Protein AF-A0A7L9WLW1-F1 (afdb_monomer)

InterPro domains:
  IPR001387 Cro/C1-type, helix-turn-helix domain [PF01381] (30-84)
  IPR001387 Cro/C1-type, helix-turn-helix domain [PS50943] (30-84)
  IPR001387 Cro/C1-type, helix-turn-helix domain [SM00530] (29-84)
  IPR001387 Cro/C1-type, helix-turn-helix domain [cd00093] (27-84)
  IPR010982 Lambda repressor-like, DNA-binding domain superfamily [G3DSA:1.10.260.40] (17-86)
  IPR010982 Lambda repressor-like, DNA-binding domain superfamily [SSF47413] (21-92)

Nearest PDB structures (foldseek):
  3op9-assembly1_A  TM=7.266E-01  e=3.163E-03  Listeria innocua
  3vk0-assembly2_B  TM=7.602E-01  e=8.700E-03  Neisseria meningitidis MC58
  6jq1-assembly1_A  TM=7.952E-01  e=1.219E-02  Deinococcus geothermalis DSM 11300
  3f52-assembly1_A  TM=8.325E-01  e=2.678E-02  Corynebacterium glutamicum
  3f52-assembly1_E  TM=8.421E-01  e=4.441E-02  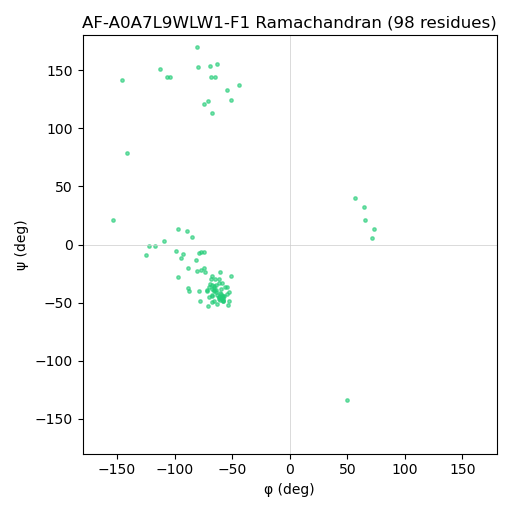Corynebacterium glutamicum

Sequence (100 aa):
MFSDSLQMMPMMAVMLEEMEDKREAVAARLKRVREILRLEKKEFAERAGLSMQTYGPFEGGTRDLSLQSAKRLRKTYGLSLEFLYFGMTDDLPTRISKEL

Secondary structure (DSSP, 8-state):
---STTTHHHHHHHHHHHSTT-HHHHHHHHHHHHHHTT--HHHHHHHTT--HHHHHHHHTTSS---HHHHHHHHHHH---HHHHHH---S-S-HHHHT--

Radius of gyration: 15.22 Å; Cα contacts (8 Å, |Δi|>4): 94; chains: 1; bounding box: 22×57×31 Å

Organism: NCBI:txid2613965

pLDDT: mean 83.58, std 18.87, range [41.38, 98.56]

Structure (mmCIF, N/CA/C/O backbone):
data_AF-A0A7L9WLW1-F1
#
_entry.id   AF-A0A7L9WLW1-F1
#
loop_
_atom_site.group_PDB
_atom_site.id
_atom_site.type_symbol
_atom_site.label_atom_id
_atom_site.label_alt_id
_atom_site.label_comp_id
_atom_site.label_asym_id
_atom_site.label_entity_id
_atom_site.label_seq_id
_atom_site.pdbx_PDB_ins_code
_atom_site.Cartn_x
_atom_site.Cartn_y
_atom_site.Cartn_z
_atom_site.occupancy
_atom_site.B_iso_or_equiv
_atom_site.auth_seq_id
_atom_site.auth_comp_id
_atom_site.auth_asym_id
_atom_site.auth_atom_id
_atom_site.pdbx_PDB_model_num
ATOM 1 N N . MET A 1 1 ? 6.217 29.431 -19.878 1.00 41.38 1 MET A N 1
ATOM 2 C CA . MET A 1 1 ? 6.946 28.243 -19.377 1.00 41.38 1 MET A CA 1
ATOM 3 C C . MET A 1 1 ? 6.069 27.399 -18.434 1.00 41.38 1 MET A C 1
ATOM 5 O O . MET A 1 1 ? 6.548 26.883 -17.440 1.00 41.38 1 MET A O 1
ATOM 9 N N . PHE A 1 2 ? 4.778 27.242 -18.750 1.00 51.31 2 PHE A N 1
ATOM 10 C CA . PHE A 1 2 ? 3.831 26.405 -18.003 1.00 51.31 2 PHE A CA 1
ATOM 11 C C . PHE A 1 2 ? 2.932 25.717 -19.031 1.00 51.31 2 PHE A C 1
ATOM 13 O O . PHE A 1 2 ? 1.862 26.223 -19.345 1.00 51.31 2 PHE A O 1
ATOM 20 N N . SER A 1 3 ? 3.423 24.656 -19.673 1.00 45.25 3 SER A N 1
ATOM 21 C CA . SER A 1 3 ? 2.630 23.927 -20.676 1.00 45.25 3 SER A CA 1
ATOM 22 C C . SER A 1 3 ? 3.027 22.454 -20.837 1.00 45.25 3 SER A C 1
ATOM 24 O O . SER A 1 3 ? 2.720 21.870 -21.865 1.00 45.25 3 SER A O 1
ATOM 26 N N . ASP A 1 4 ? 3.680 21.841 -19.844 1.00 53.50 4 ASP A N 1
ATOM 27 C CA . ASP A 1 4 ? 4.090 20.425 -19.947 1.00 53.50 4 ASP A CA 1
ATOM 28 C C . ASP A 1 4 ? 3.593 19.533 -18.802 1.00 53.50 4 ASP A C 1
ATOM 30 O O . ASP A 1 4 ? 3.666 18.312 -18.874 1.00 53.50 4 ASP A O 1
ATOM 34 N N . SER A 1 5 ? 3.009 20.099 -17.744 1.00 49.84 5 SER A N 1
ATOM 35 C CA . SER A 1 5 ? 2.598 19.316 -16.569 1.00 49.84 5 SER A CA 1
ATOM 36 C C . SER A 1 5 ? 1.353 18.448 -16.811 1.00 49.84 5 SER A C 1
ATOM 38 O O . SER A 1 5 ? 1.170 17.447 -16.124 1.00 49.84 5 SER A O 1
ATOM 40 N N . LEU A 1 6 ? 0.507 18.804 -17.789 1.00 47.44 6 LEU A N 1
ATOM 41 C CA . LEU A 1 6 ? -0.704 18.048 -18.142 1.00 47.44 6 LEU A CA 1
ATOM 42 C C . LEU A 1 6 ? -0.458 16.935 -19.177 1.00 47.44 6 LEU A C 1
ATOM 44 O O . LEU A 1 6 ? -1.234 15.984 -19.222 1.00 47.44 6 LEU A O 1
ATOM 48 N N . GLN A 1 7 ? 0.632 17.002 -19.950 1.00 45.84 7 GLN A N 1
ATOM 49 C CA . GLN A 1 7 ? 0.982 15.984 -20.953 1.00 45.84 7 GLN A CA 1
ATOM 50 C C . GLN A 1 7 ? 1.592 14.718 -20.309 1.00 45.84 7 GLN A C 1
ATOM 52 O O . GLN A 1 7 ? 1.510 13.628 -20.869 1.0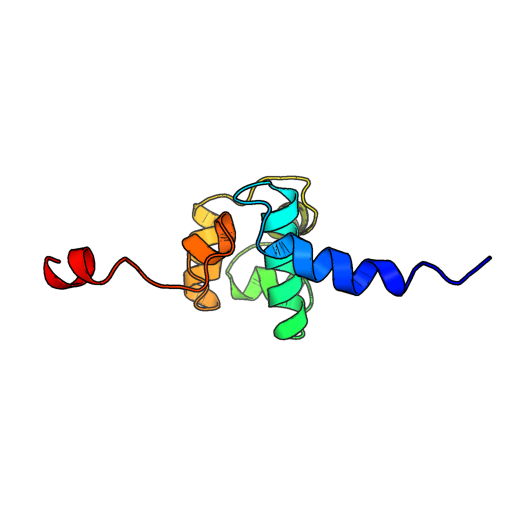0 45.84 7 GLN A O 1
ATOM 57 N N . MET A 1 8 ? 2.140 14.838 -19.091 1.00 48.59 8 MET A N 1
ATOM 58 C CA . MET A 1 8 ? 2.786 13.735 -18.358 1.00 48.59 8 MET A CA 1
ATOM 59 C C . MET A 1 8 ? 1.803 12.796 -17.641 1.00 48.59 8 MET A C 1
ATOM 61 O O . MET A 1 8 ? 2.133 11.647 -17.354 1.00 48.59 8 MET A O 1
ATOM 65 N N . MET A 1 9 ? 0.589 13.265 -17.344 1.00 48.53 9 MET A N 1
ATOM 66 C CA . MET A 1 9 ? -0.427 12.495 -16.615 1.00 48.53 9 MET A CA 1
ATOM 67 C C . MET A 1 9 ? -0.971 11.281 -17.396 1.00 48.53 9 MET A C 1
ATOM 69 O O . MET A 1 9 ? -1.073 10.211 -16.790 1.00 48.53 9 MET A O 1
ATOM 73 N N . PRO A 1 10 ? -1.279 11.371 -18.709 1.00 53.12 10 PRO A N 1
ATOM 74 C CA . PRO A 1 10 ? -1.686 10.194 -19.476 1.00 53.12 10 PRO A CA 1
ATOM 75 C C . PRO A 1 10 ? -0.541 9.185 -19.655 1.00 53.12 10 PRO A C 1
ATOM 77 O O . PRO A 1 10 ? -0.791 7.988 -19.570 1.00 53.12 10 PRO A O 1
ATOM 80 N N . MET A 1 11 ? 0.717 9.626 -19.792 1.00 48.25 11 MET A N 1
ATOM 81 C CA . MET A 1 11 ? 1.872 8.711 -19.841 1.00 48.25 11 MET A CA 1
ATOM 82 C C . MET A 1 11 ? 2.097 7.962 -18.521 1.00 48.25 11 MET A C 1
ATOM 84 O O . MET A 1 11 ? 2.402 6.773 -18.543 1.00 48.25 11 MET A O 1
ATOM 88 N N . MET A 1 12 ? 1.911 8.615 -17.367 1.00 48.59 12 MET A N 1
ATOM 89 C CA . MET A 1 12 ? 2.013 7.946 -16.063 1.00 48.59 12 MET A CA 1
ATOM 90 C C . MET A 1 12 ? 0.940 6.875 -15.866 1.00 48.59 12 MET A C 1
ATOM 92 O O . MET A 1 12 ? 1.231 5.864 -15.241 1.00 48.59 12 MET A O 1
ATOM 96 N N . ALA A 1 13 ? -0.275 7.085 -16.387 1.00 45.50 13 ALA A N 1
ATOM 97 C CA . ALA A 1 13 ? -1.347 6.092 -16.333 1.00 45.50 13 ALA A CA 1
ATOM 98 C C . ALA A 1 13 ? -1.035 4.859 -17.197 1.00 45.50 13 ALA A C 1
ATOM 100 O O . ALA A 1 13 ? -1.294 3.743 -16.759 1.00 45.50 13 ALA A O 1
ATOM 101 N N . VAL A 1 14 ? -0.417 5.057 -18.368 1.00 48.94 14 VAL A N 1
ATOM 102 C CA . VAL A 1 14 ? 0.021 3.970 -19.264 1.00 48.94 14 VAL A CA 1
ATOM 103 C C . VAL A 1 14 ? 1.189 3.165 -18.659 1.00 48.94 14 VAL A C 1
ATOM 105 O O . VAL A 1 14 ? 1.269 1.961 -18.858 1.00 48.94 14 VAL A O 1
ATOM 108 N N . MET A 1 15 ? 2.046 3.771 -17.825 1.00 54.97 15 MET A N 1
ATOM 109 C CA . MET A 1 15 ? 3.155 3.064 -17.150 1.00 54.97 15 MET A CA 1
ATOM 110 C C . MET A 1 15 ? 2.748 2.190 -15.943 1.00 54.97 15 MET A C 1
ATOM 112 O O . MET A 1 15 ? 3.595 1.485 -15.393 1.00 54.97 15 MET A O 1
ATOM 116 N N . LEU A 1 16 ? 1.485 2.216 -15.497 1.00 53.00 16 LEU A N 1
ATOM 117 C CA . LEU A 1 16 ? 1.033 1.445 -14.321 1.00 53.00 16 LEU A CA 1
ATOM 118 C C . LEU A 1 16 ? 0.891 -0.05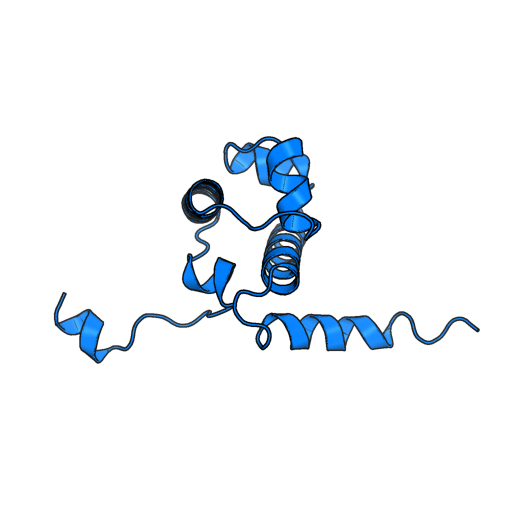9 -14.591 1.00 53.00 16 LEU A C 1
ATOM 120 O O . LEU A 1 16 ? 0.907 -0.851 -13.641 1.00 53.00 16 LEU A O 1
ATOM 124 N N . GLU A 1 17 ? 0.765 -0.424 -15.865 1.00 54.06 17 GLU A N 1
ATOM 125 C CA . GLU A 1 17 ? 0.522 -1.789 -16.333 1.00 54.06 17 GLU A CA 1
ATOM 126 C C . GLU A 1 17 ? 1.822 -2.500 -16.764 1.00 54.06 17 GLU A C 1
ATOM 128 O O . GLU A 1 17 ? 1.930 -3.709 -16.602 1.00 54.06 17 GLU A O 1
ATOM 133 N N . GLU A 1 18 ? 2.857 -1.774 -17.212 1.00 56.25 18 GLU A N 1
ATOM 134 C CA . GLU A 1 18 ? 4.055 -2.381 -17.835 1.00 56.25 18 GLU A CA 1
ATOM 135 C C . GLU A 1 18 ? 5.278 -2.547 -16.906 1.00 56.25 18 GLU A C 1
ATOM 137 O O . GLU A 1 18 ? 6.291 -3.121 -17.299 1.00 56.25 18 GLU A O 1
ATOM 142 N N . MET A 1 19 ? 5.233 -2.041 -15.668 1.00 62.88 19 MET A N 1
ATOM 143 C CA . MET A 1 19 ? 6.407 -1.989 -14.774 1.00 62.88 19 MET A CA 1
ATOM 144 C C . MET A 1 19 ? 6.513 -3.143 -13.755 1.00 62.88 19 MET A C 1
ATOM 146 O O . MET A 1 19 ? 7.325 -3.048 -12.833 1.00 62.88 19 MET A O 1
ATOM 150 N N . GLU A 1 20 ? 5.736 -4.217 -13.918 1.00 77.19 20 GLU A N 1
ATOM 151 C CA . GLU A 1 20 ? 5.761 -5.421 -13.064 1.00 77.19 20 GLU A CA 1
ATOM 152 C C . GLU A 1 20 ? 5.682 -5.089 -11.547 1.00 77.19 20 GLU A C 1
ATOM 154 O O . GLU A 1 20 ? 4.845 -4.275 -11.122 1.00 77.19 20 GLU A O 1
ATOM 159 N N . ASP A 1 21 ? 6.543 -5.715 -10.731 1.00 83.69 21 ASP A N 1
ATOM 160 C CA . ASP A 1 21 ? 6.628 -5.592 -9.269 1.00 83.69 21 ASP A CA 1
ATOM 161 C C . ASP A 1 21 ? 7.547 -4.474 -8.776 1.00 83.69 21 ASP A C 1
ATOM 163 O O . ASP A 1 21 ? 7.799 -4.357 -7.571 1.00 83.69 21 ASP A O 1
ATOM 167 N N . LYS A 1 22 ? 7.981 -3.583 -9.677 1.00 91.12 22 LYS A N 1
ATOM 168 C CA . LYS A 1 22 ? 8.726 -2.385 -9.286 1.00 91.12 22 LYS A CA 1
ATOM 169 C C . LYS A 1 22 ? 7.939 -1.601 -8.242 1.00 91.12 22 LYS A C 1
ATOM 171 O O . LYS A 1 22 ? 6.748 -1.310 -8.396 1.00 91.12 22 LYS A O 1
ATOM 176 N N . ARG A 1 23 ? 8.638 -1.199 -7.186 1.00 93.25 23 ARG A N 1
ATOM 177 C CA . ARG A 1 23 ? 8.071 -0.496 -6.032 1.00 93.25 23 ARG A CA 1
ATOM 178 C C . ARG A 1 23 ? 7.267 0.741 -6.426 1.00 93.25 23 ARG A C 1
ATOM 180 O O . ARG A 1 23 ? 6.201 0.985 -5.866 1.00 93.25 23 ARG A O 1
ATOM 187 N N . GLU A 1 24 ? 7.751 1.511 -7.393 1.00 90.56 24 GLU A N 1
ATOM 188 C CA . GLU A 1 24 ? 7.094 2.720 -7.892 1.00 90.56 24 GLU A CA 1
ATOM 189 C C . GLU A 1 24 ? 5.760 2.394 -8.586 1.00 90.56 24 GLU A C 1
ATOM 191 O O . GLU A 1 24 ? 4.787 3.133 -8.425 1.00 90.56 24 GLU A O 1
ATOM 196 N N . ALA A 1 25 ? 5.680 1.257 -9.282 1.00 91.50 25 ALA A N 1
ATOM 197 C CA . ALA A 1 25 ? 4.456 0.782 -9.921 1.00 91.50 25 ALA A CA 1
ATOM 198 C C . ALA A 1 25 ? 3.423 0.331 -8.877 1.00 91.50 25 ALA A C 1
ATOM 200 O O . ALA A 1 25 ? 2.263 0.746 -8.925 1.00 91.50 25 ALA A O 1
ATOM 201 N N . VAL A 1 26 ? 3.857 -0.434 -7.866 1.00 95.06 26 VAL A N 1
ATOM 202 C CA . VAL A 1 26 ? 3.013 -0.831 -6.723 1.00 95.06 26 VAL A CA 1
ATOM 203 C C . VAL A 1 26 ? 2.466 0.406 -6.004 1.00 95.06 26 VAL A C 1
ATOM 205 O O . VAL A 1 26 ? 1.262 0.512 -5.766 1.00 95.06 26 VAL A O 1
ATOM 208 N N . ALA A 1 27 ? 3.333 1.371 -5.696 1.00 96.12 27 ALA A N 1
ATOM 209 C CA . ALA A 1 27 ? 2.969 2.624 -5.041 1.00 96.12 27 ALA A CA 1
ATOM 210 C C . ALA A 1 27 ? 1.908 3.402 -5.832 1.00 96.12 27 ALA A C 1
ATOM 212 O O . ALA A 1 27 ? 0.914 3.877 -5.272 1.00 96.12 27 ALA A O 1
ATOM 213 N N . ALA A 1 28 ? 2.086 3.487 -7.149 1.00 93.81 28 ALA A N 1
ATOM 214 C CA . ALA A 1 28 ? 1.172 4.196 -8.021 1.00 93.81 28 ALA A CA 1
ATOM 215 C C . ALA A 1 28 ? -0.185 3.480 -8.170 1.00 93.81 28 ALA A C 1
ATOM 217 O O . ALA A 1 28 ? -1.219 4.151 -8.146 1.00 93.81 28 ALA A O 1
ATOM 218 N N . ARG A 1 29 ? -0.222 2.139 -8.204 1.00 94.31 29 ARG A N 1
ATOM 219 C CA . ARG A 1 29 ? -1.478 1.363 -8.151 1.00 94.31 29 ARG A CA 1
ATOM 220 C C . ARG A 1 29 ? -2.243 1.600 -6.848 1.00 94.31 29 ARG A C 1
ATOM 222 O O . ARG A 1 29 ? -3.445 1.864 -6.890 1.00 94.31 29 ARG A O 1
ATOM 229 N N . LEU A 1 30 ? -1.556 1.588 -5.702 1.00 96.81 30 LEU A N 1
ATOM 230 C CA . LEU A 1 30 ? -2.164 1.899 -4.399 1.00 96.81 30 LEU A CA 1
ATOM 231 C C . LEU A 1 30 ? -2.796 3.296 -4.394 1.00 96.81 30 LEU A C 1
ATOM 233 O O . LEU A 1 30 ? -3.965 3.453 -4.031 1.00 96.81 30 LEU A O 1
ATOM 237 N N . LYS A 1 31 ? -2.047 4.299 -4.871 1.00 96.56 31 LYS A N 1
ATOM 238 C CA . LYS A 1 31 ? -2.533 5.676 -5.009 1.00 96.56 31 LYS A CA 1
ATOM 239 C C . LYS A 1 31 ? -3.765 5.741 -5.906 1.00 96.56 31 LYS A C 1
ATOM 241 O O . LYS A 1 31 ? -4.765 6.347 -5.524 1.00 96.56 31 LYS A O 1
ATOM 246 N N . ARG A 1 32 ? -3.712 5.084 -7.068 1.00 94.44 32 ARG A N 1
ATOM 247 C CA . ARG A 1 32 ? -4.792 5.096 -8.055 1.00 94.44 32 ARG A CA 1
ATOM 248 C C . ARG A 1 32 ? -6.085 4.515 -7.493 1.00 94.44 32 ARG A C 1
ATOM 250 O O . ARG A 1 32 ? -7.131 5.143 -7.635 1.00 94.44 32 ARG A O 1
ATOM 257 N N . VAL A 1 33 ? -6.019 3.364 -6.823 1.00 95.81 33 VAL A N 1
ATOM 258 C CA . VAL A 1 33 ? -7.193 2.752 -6.178 1.00 95.81 33 VAL A CA 1
ATOM 259 C C . VAL A 1 33 ? -7.778 3.681 -5.120 1.00 95.81 33 VAL A C 1
ATOM 261 O O . VAL A 1 33 ? -8.983 3.927 -5.118 1.00 95.81 33 VAL A O 1
ATOM 264 N N . ARG A 1 34 ? -6.938 4.240 -4.241 1.00 97.69 34 ARG A N 1
ATOM 265 C CA . ARG A 1 34 ? -7.395 5.168 -3.202 1.00 97.69 34 ARG A CA 1
ATOM 266 C C . ARG A 1 34 ? -8.118 6.382 -3.798 1.00 97.69 34 ARG A C 1
ATOM 268 O O . ARG A 1 34 ? -9.170 6.773 -3.294 1.00 97.69 34 ARG A O 1
ATOM 275 N N . GLU A 1 35 ? -7.567 6.966 -4.859 1.00 96.06 35 GLU A N 1
ATOM 276 C CA . GLU A 1 35 ? -8.157 8.116 -5.554 1.00 96.06 35 GLU A CA 1
ATOM 277 C C . GLU A 1 35 ? -9.485 7.770 -6.238 1.00 96.06 35 GLU A C 1
ATOM 279 O O . GLU A 1 35 ? -10.429 8.554 -6.146 1.00 96.06 35 GLU A O 1
ATOM 284 N N . ILE A 1 36 ? -9.602 6.589 -6.858 1.00 95.19 36 ILE A N 1
ATOM 285 C CA . ILE A 1 36 ? -10.867 6.090 -7.430 1.00 95.19 36 ILE A CA 1
ATOM 286 C C . ILE A 1 36 ? -11.942 5.969 -6.344 1.00 95.19 36 ILE A C 1
ATOM 288 O O . ILE A 1 36 ? -13.081 6.385 -6.554 1.00 95.19 36 ILE A O 1
ATOM 292 N N . LEU A 1 37 ? -11.572 5.453 -5.170 1.00 95.81 37 LEU A N 1
ATOM 293 C CA . LEU A 1 37 ? -12.466 5.342 -4.016 1.00 95.81 37 LEU A CA 1
ATOM 294 C C . LEU A 1 37 ? -12.734 6.687 -3.322 1.00 95.81 37 LEU A C 1
ATOM 296 O O . LEU A 1 37 ? -13.576 6.741 -2.428 1.00 95.81 37 LEU A O 1
ATOM 300 N N . ARG A 1 38 ? -12.049 7.764 -3.735 1.00 97.81 38 ARG A N 1
ATOM 301 C CA . ARG A 1 38 ? -12.149 9.121 -3.172 1.00 97.81 38 ARG A CA 1
ATOM 302 C C . ARG A 1 38 ? -11.862 9.169 -1.670 1.00 97.81 38 ARG A C 1
ATOM 304 O O . ARG A 1 38 ? -12.532 9.883 -0.931 1.00 97.81 38 ARG A O 1
ATOM 311 N N . LEU A 1 39 ? -10.869 8.397 -1.228 1.00 97.75 39 LEU A N 1
ATOM 312 C CA . LEU A 1 39 ? -10.482 8.307 0.180 1.00 97.75 39 LEU A CA 1
ATOM 313 C C . LEU A 1 39 ? -9.193 9.085 0.459 1.00 97.75 39 LEU A C 1
ATOM 315 O O . LEU A 1 39 ? -8.235 9.077 -0.324 1.00 97.75 39 LEU A O 1
ATOM 319 N N . GLU A 1 40 ? -9.133 9.699 1.636 1.00 97.94 40 GLU A N 1
ATOM 320 C CA . GLU A 1 40 ? -7.887 10.240 2.176 1.00 97.94 40 GLU A CA 1
ATOM 321 C C . GLU A 1 40 ? -6.927 9.107 2.570 1.00 97.94 40 GLU A C 1
ATOM 323 O O . GLU A 1 40 ? -7.350 7.998 2.907 1.00 97.94 40 GLU A O 1
ATOM 328 N N . LYS A 1 41 ? -5.609 9.365 2.573 1.00 97.06 41 LYS A N 1
ATOM 329 C CA . LYS A 1 41 ? -4.595 8.337 2.913 1.00 97.0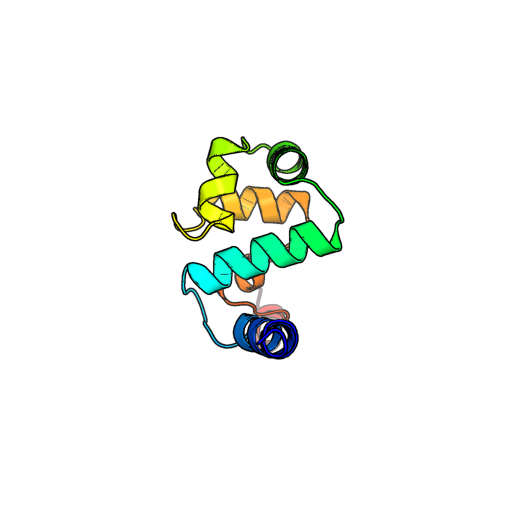6 41 LYS A CA 1
ATOM 330 C C . LYS A 1 41 ? -4.848 7.680 4.268 1.00 97.06 41 LYS A C 1
ATOM 332 O O . LYS A 1 41 ? -4.682 6.470 4.408 1.00 97.06 41 LYS A O 1
ATOM 337 N N . LYS A 1 42 ? -5.216 8.488 5.265 1.00 98.00 42 LYS A N 1
ATOM 338 C CA . LYS A 1 42 ? -5.501 8.019 6.623 1.00 98.00 42 LYS A CA 1
ATOM 339 C C . LYS A 1 42 ? -6.696 7.068 6.627 1.00 98.00 42 LYS A C 1
ATOM 341 O O . LYS A 1 42 ? -6.575 5.952 7.116 1.00 98.00 42 LYS A O 1
ATOM 346 N N . GLU A 1 43 ? -7.798 7.485 6.015 1.00 98.50 43 GLU A N 1
ATOM 347 C CA . GLU A 1 43 ? -9.025 6.696 5.950 1.00 98.50 43 GLU A CA 1
ATOM 348 C C . GLU A 1 43 ? -8.827 5.386 5.176 1.00 98.50 43 GLU A C 1
ATOM 350 O O . GLU A 1 43 ? -9.250 4.323 5.630 1.00 98.50 43 GLU A O 1
ATOM 355 N N . PHE A 1 44 ? -8.124 5.438 4.041 1.00 98.50 44 PHE A N 1
ATOM 356 C CA . PHE A 1 44 ? -7.818 4.252 3.246 1.00 98.50 44 PHE A CA 1
ATOM 357 C C . PHE A 1 44 ? -6.996 3.219 4.034 1.00 98.50 44 PHE A C 1
ATOM 359 O O . PHE A 1 44 ? -7.269 2.017 3.966 1.00 98.50 44 PHE A O 1
ATOM 366 N N . ALA A 1 45 ? -6.012 3.683 4.809 1.00 98.44 45 ALA A N 1
ATOM 367 C CA . ALA A 1 45 ? -5.205 2.827 5.670 1.00 98.44 45 ALA A CA 1
ATOM 368 C C . ALA A 1 45 ? -6.036 2.230 6.816 1.00 98.44 45 ALA A C 1
ATOM 370 O O . ALA A 1 45 ? -6.024 1.014 7.018 1.00 98.44 45 ALA A O 1
ATOM 371 N N . GLU A 1 46 ? -6.787 3.068 7.532 1.00 98.44 46 GLU A N 1
ATOM 372 C CA . GLU A 1 46 ? -7.544 2.671 8.723 1.00 98.44 46 GLU A CA 1
ATOM 373 C C . GLU A 1 46 ? -8.641 1.655 8.397 1.00 98.44 46 GLU A C 1
ATOM 375 O O . GLU A 1 46 ? -8.771 0.658 9.110 1.00 98.44 46 GLU A O 1
ATOM 380 N N . ARG A 1 47 ? -9.356 1.820 7.274 1.00 98.44 47 ARG A N 1
ATOM 381 C CA . ARG A 1 47 ? -10.337 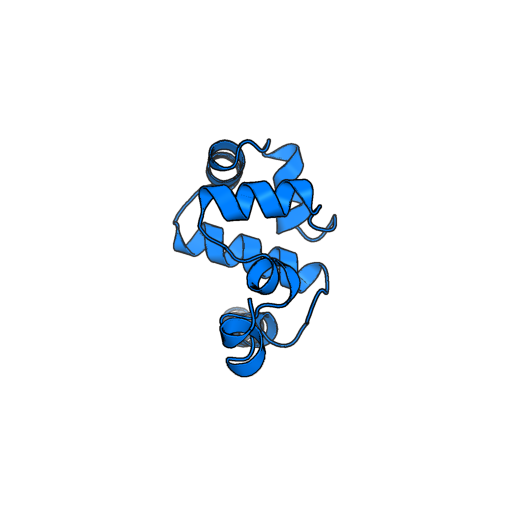0.831 6.788 1.00 98.44 47 ARG A CA 1
ATOM 382 C C . ARG A 1 47 ? -9.706 -0.542 6.535 1.00 98.44 47 ARG A C 1
ATOM 384 O O . ARG A 1 47 ? -10.349 -1.557 6.779 1.00 98.44 47 ARG A O 1
ATOM 391 N N . ALA A 1 48 ? -8.440 -0.582 6.109 1.00 98.12 48 ALA A N 1
ATOM 392 C CA . ALA A 1 48 ? -7.678 -1.820 5.937 1.00 98.12 48 ALA A CA 1
ATOM 393 C C . ALA A 1 48 ? -6.996 -2.319 7.227 1.00 98.12 48 ALA A C 1
ATOM 395 O O . ALA A 1 48 ? -6.213 -3.272 7.200 1.00 98.12 48 ALA A O 1
ATOM 396 N N . GLY A 1 49 ? -7.253 -1.684 8.372 1.00 98.31 49 GLY A N 1
ATOM 397 C CA . GLY A 1 49 ? -6.594 -2.005 9.636 1.00 98.31 49 GLY A CA 1
ATOM 398 C C . GLY A 1 49 ? -5.090 -1.720 9.612 1.00 98.31 49 GLY A C 1
ATOM 399 O O . GLY A 1 49 ? -4.320 -2.462 10.225 1.00 98.31 49 GLY A O 1
ATOM 400 N N . LEU A 1 50 ? -4.654 -0.707 8.864 1.00 98.38 50 LEU A N 1
ATOM 401 C CA . LEU A 1 50 ? -3.281 -0.205 8.814 1.00 98.38 50 LEU A CA 1
ATOM 402 C C . LEU A 1 50 ? -3.229 1.202 9.416 1.00 98.38 50 LEU A C 1
ATOM 404 O O . LEU A 1 50 ? -4.181 1.970 9.316 1.00 98.38 50 LEU A O 1
ATOM 408 N N . SER A 1 51 ? -2.089 1.584 9.993 1.00 98.06 51 SER A N 1
ATOM 409 C CA . SER A 1 51 ? -1.856 2.989 10.336 1.00 98.06 51 SER A CA 1
ATOM 410 C C . SER A 1 51 ? -1.429 3.784 9.100 1.00 98.06 51 SER A C 1
ATOM 412 O O . SER A 1 51 ? -0.768 3.252 8.202 1.00 98.06 51 SER A O 1
ATOM 414 N N . MET A 1 52 ? -1.716 5.089 9.078 1.00 96.75 52 MET A N 1
ATOM 415 C CA . MET A 1 52 ? -1.218 5.993 8.030 1.00 96.75 52 MET A CA 1
ATOM 416 C C . MET A 1 52 ? 0.317 5.964 7.923 1.00 96.75 52 MET A C 1
ATOM 418 O O . MET A 1 52 ? 0.855 6.012 6.823 1.00 96.75 52 MET A O 1
ATOM 422 N N . GLN A 1 53 ? 1.025 5.829 9.048 1.00 97.38 53 GLN A N 1
ATOM 423 C CA . GLN A 1 53 ? 2.491 5.713 9.092 1.00 97.38 53 GLN A CA 1
ATOM 424 C C . GLN A 1 53 ? 2.996 4.431 8.418 1.00 97.38 53 GLN A C 1
ATOM 426 O O . GLN A 1 53 ? 4.089 4.408 7.861 1.00 97.38 53 GLN A O 1
ATOM 431 N N . THR A 1 54 ? 2.191 3.366 8.445 1.00 98.12 54 THR A N 1
ATOM 432 C CA . THR A 1 54 ? 2.499 2.109 7.759 1.00 98.12 54 THR A CA 1
ATOM 433 C C . THR A 1 54 ? 2.208 2.227 6.267 1.00 98.12 54 THR A C 1
ATOM 435 O O . THR A 1 54 ? 3.057 1.874 5.451 1.00 98.12 54 THR A O 1
ATOM 438 N N . TYR A 1 55 ? 1.029 2.737 5.910 1.00 98.44 55 TYR A N 1
ATOM 439 C CA . TYR A 1 55 ? 0.569 2.826 4.525 1.00 98.44 55 TYR A CA 1
ATOM 440 C C . TYR A 1 55 ? 1.302 3.897 3.702 1.00 98.44 55 TYR A C 1
ATOM 442 O O . TYR A 1 55 ? 1.631 3.672 2.540 1.00 98.44 55 TYR A O 1
ATOM 450 N N . GLY A 1 56 ? 1.598 5.049 4.306 1.00 97.88 56 GLY A N 1
ATOM 451 C CA . GLY A 1 56 ? 2.201 6.206 3.642 1.00 97.88 56 GLY A CA 1
ATOM 452 C C . GLY A 1 56 ? 3.485 5.888 2.863 1.00 97.88 56 GLY A C 1
ATOM 453 O O . GLY A 1 56 ? 3.555 6.270 1.697 1.00 97.88 56 GLY A O 1
ATOM 454 N N . PRO A 1 57 ? 4.464 5.166 3.444 1.00 98.38 57 PRO A N 1
ATOM 455 C CA . PRO A 1 57 ? 5.668 4.726 2.736 1.00 98.38 57 PRO A CA 1
ATOM 456 C C . PRO A 1 57 ? 5.415 3.795 1.543 1.00 98.38 57 PRO A C 1
ATOM 458 O O . PRO A 1 57 ? 6.188 3.827 0.589 1.00 98.38 57 PRO A O 1
ATOM 461 N N . PHE A 1 58 ? 4.343 2.991 1.577 1.00 98.19 58 PHE A N 1
ATOM 462 C CA . PHE A 1 58 ? 3.979 2.115 0.459 1.00 98.19 58 PHE A CA 1
ATOM 463 C C . PHE A 1 58 ? 3.458 2.933 -0.720 1.00 98.19 58 PHE A C 1
ATOM 465 O O . PHE A 1 58 ? 3.985 2.829 -1.818 1.00 98.19 58 PHE A O 1
ATOM 472 N N . GLU A 1 59 ? 2.471 3.806 -0.491 1.00 97.19 59 GLU A N 1
ATOM 473 C CA . GLU A 1 59 ? 1.946 4.684 -1.549 1.00 97.19 59 GLU A CA 1
ATOM 474 C C . GLU A 1 59 ? 2.982 5.727 -2.002 1.00 97.19 59 GLU A C 1
ATOM 476 O O . GLU A 1 59 ? 2.949 6.209 -3.129 1.00 97.19 59 GLU A O 1
ATOM 481 N N . GLY A 1 60 ? 3.909 6.102 -1.119 1.00 94.75 60 GLY A N 1
ATOM 482 C CA . GLY A 1 60 ? 5.007 7.011 -1.434 1.00 94.75 60 GLY A CA 1
ATOM 483 C C . GLY A 1 60 ? 6.166 6.361 -2.189 1.00 94.75 60 GLY A C 1
ATOM 484 O O . GLY A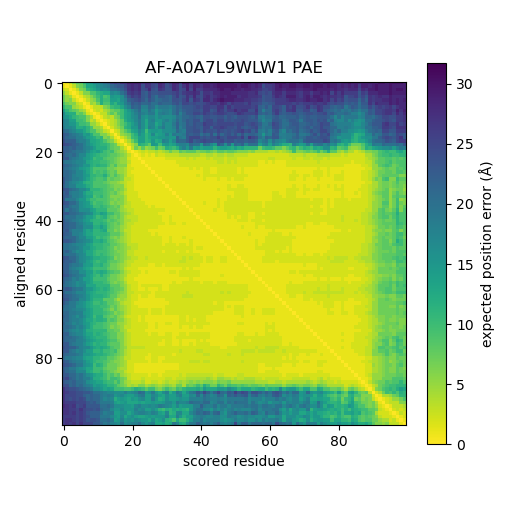 1 60 ? 7.080 7.079 -2.579 1.00 94.75 60 GLY A O 1
ATOM 485 N N . GLY A 1 61 ? 6.167 5.035 -2.362 1.00 95.19 61 GLY A N 1
ATOM 486 C CA . GLY A 1 61 ? 7.252 4.317 -3.031 1.00 95.19 61 GLY A CA 1
ATOM 487 C C . GLY A 1 61 ? 8.585 4.367 -2.282 1.00 95.19 61 GLY A C 1
ATOM 488 O O . GLY A 1 61 ? 9.628 4.163 -2.885 1.00 95.19 61 GLY A O 1
ATOM 489 N N . THR A 1 62 ? 8.593 4.644 -0.976 1.00 96.25 62 THR A N 1
ATOM 490 C CA . THR A 1 62 ? 9.821 4.618 -0.158 1.00 96.25 62 THR A CA 1
ATOM 491 C C . THR A 1 62 ? 10.027 3.274 0.534 1.00 96.25 62 THR A C 1
A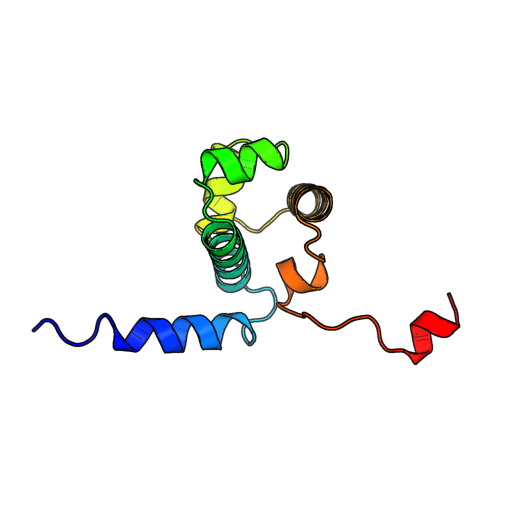TOM 493 O O . THR A 1 62 ? 11.111 3.003 1.050 1.00 96.25 62 THR A O 1
ATOM 496 N N . ARG A 1 63 ? 9.006 2.409 0.527 1.00 96.69 63 ARG A N 1
ATOM 497 C CA . ARG A 1 63 ? 9.050 1.053 1.075 1.00 96.69 63 ARG A CA 1
ATOM 498 C C . ARG A 1 63 ? 8.182 0.105 0.256 1.00 96.69 63 ARG A C 1
ATOM 500 O O . ARG A 1 63 ? 7.079 0.476 -0.133 1.00 96.69 63 ARG A O 1
ATOM 507 N N . ASP A 1 64 ? 8.650 -1.124 0.075 1.00 97.19 64 ASP A N 1
ATOM 508 C CA . ASP A 1 64 ? 7.883 -2.167 -0.609 1.00 97.19 64 ASP A CA 1
ATOM 509 C C . ASP A 1 64 ? 6.626 -2.550 0.173 1.00 97.19 64 ASP A C 1
ATOM 511 O O . ASP A 1 64 ? 6.617 -2.592 1.411 1.00 97.19 64 ASP A O 1
ATOM 515 N N . LEU A 1 65 ? 5.552 -2.859 -0.555 1.00 97.81 65 LEU A N 1
ATOM 516 C CA . LEU A 1 65 ? 4.312 -3.335 0.041 1.00 97.81 65 LEU A CA 1
ATOM 517 C C . LEU A 1 65 ? 4.530 -4.723 0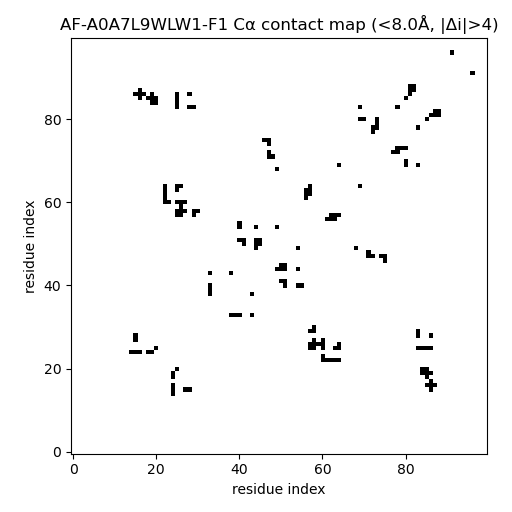.651 1.00 97.81 65 LEU A C 1
ATOM 519 O O . LEU A 1 65 ? 4.718 -5.716 -0.053 1.00 97.81 65 LEU A O 1
ATOM 523 N N . SER A 1 66 ? 4.443 -4.815 1.977 1.00 97.94 66 SER A N 1
ATOM 524 C CA . SER A 1 66 ? 4.563 -6.108 2.648 1.00 97.94 66 SER A CA 1
ATOM 525 C C . SER A 1 66 ? 3.364 -7.009 2.346 1.00 97.94 66 SER A C 1
ATOM 527 O O . SER A 1 66 ? 2.220 -6.547 2.325 1.00 97.94 66 SER A O 1
ATOM 529 N N . LEU A 1 67 ? 3.602 -8.319 2.223 1.00 97.69 67 LEU A N 1
ATOM 530 C CA . LEU A 1 67 ? 2.545 -9.308 1.968 1.00 97.69 67 LEU A CA 1
ATOM 531 C C . LEU A 1 67 ? 1.412 -9.242 3.004 1.00 97.69 67 LEU A C 1
ATOM 533 O O . LEU A 1 67 ? 0.241 -9.398 2.669 1.00 97.69 67 LEU A O 1
ATOM 537 N N . GLN A 1 68 ? 1.740 -8.981 4.272 1.00 98.25 68 GLN A N 1
ATOM 538 C CA . GLN A 1 68 ? 0.734 -8.828 5.328 1.00 98.25 68 GLN A CA 1
ATOM 539 C C . GLN A 1 68 ? -0.178 -7.618 5.089 1.00 98.25 68 GLN A C 1
ATOM 541 O O . GLN A 1 68 ? -1.387 -7.708 5.300 1.00 98.25 68 GLN A O 1
ATOM 546 N N . SER A 1 69 ? 0.380 -6.504 4.612 1.00 98.38 69 SER A N 1
ATOM 547 C CA . SER A 1 69 ? -0.402 -5.312 4.268 1.00 98.38 69 SER A CA 1
ATOM 548 C C . SER A 1 69 ? -1.214 -5.541 2.993 1.00 98.38 69 SER A C 1
ATOM 550 O O . SER A 1 69 ? -2.393 -5.202 2.961 1.00 98.38 69 SER A O 1
ATOM 552 N N . ALA A 1 70 ? -0.637 -6.206 1.987 1.00 98.19 70 ALA A N 1
ATOM 553 C CA . ALA A 1 70 ? -1.342 -6.589 0.764 1.00 98.19 70 ALA A CA 1
ATOM 554 C C . ALA A 1 70 ? -2.557 -7.485 1.055 1.00 98.19 70 ALA A C 1
ATOM 556 O O . ALA A 1 70 ? -3.653 -7.223 0.568 1.00 98.19 70 ALA A O 1
ATOM 557 N N . LYS A 1 71 ? -2.418 -8.484 1.939 1.00 98.38 71 LYS A N 1
ATOM 558 C CA . LYS A 1 71 ? -3.533 -9.342 2.382 1.00 98.38 71 LYS A CA 1
ATOM 559 C C . LYS A 1 71 ? -4.661 -8.552 3.050 1.00 98.38 71 LYS A C 1
ATOM 561 O O . LYS A 1 71 ? -5.835 -8.857 2.836 1.00 98.38 71 LYS A O 1
ATOM 566 N N . ARG A 1 72 ? -4.324 -7.534 3.847 1.00 98.56 72 ARG A N 1
ATOM 567 C CA . ARG A 1 72 ? -5.309 -6.643 4.481 1.00 98.56 72 ARG A CA 1
ATOM 568 C C . ARG A 1 72 ? -6.042 -5.782 3.454 1.00 98.56 72 ARG A C 1
ATOM 570 O O . ARG A 1 72 ? -7.269 -5.700 3.501 1.00 98.56 72 ARG A O 1
ATOM 577 N N . LEU A 1 73 ? -5.313 -5.211 2.496 1.00 98.31 73 LEU A N 1
ATOM 578 C CA . LEU A 1 73 ? -5.886 -4.444 1.387 1.00 98.31 73 LEU A CA 1
ATOM 579 C C . LEU A 1 73 ? -6.805 -5.313 0.520 1.00 98.31 73 LEU A C 1
ATOM 581 O O . LEU A 1 73 ? -7.940 -4.917 0.267 1.00 98.31 73 LEU A O 1
ATOM 585 N N . ARG A 1 74 ? -6.378 -6.534 0.173 1.00 97.00 74 ARG A N 1
ATOM 586 C CA . ARG A 1 74 ? -7.205 -7.535 -0.517 1.00 97.00 74 ARG A CA 1
ATOM 587 C C . ARG A 1 74 ? -8.513 -7.796 0.216 1.00 97.00 74 ARG A C 1
ATOM 589 O O . ARG A 1 74 ? -9.578 -7.726 -0.382 1.00 97.00 74 ARG A O 1
ATOM 596 N N . LYS A 1 75 ? -8.444 -8.089 1.518 1.00 97.88 75 LYS A N 1
ATOM 597 C CA . LYS A 1 75 ? -9.634 -8.385 2.330 1.00 97.88 75 LYS A CA 1
ATOM 598 C C . LYS A 1 75 ? -10.613 -7.206 2.391 1.00 97.88 75 LYS A C 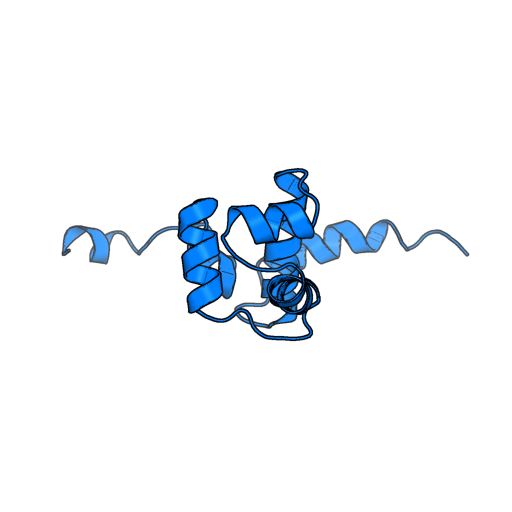1
ATOM 600 O O . LYS A 1 75 ? -11.812 -7.431 2.480 1.00 97.88 75 LYS A O 1
ATOM 605 N N . THR A 1 76 ? -10.102 -5.980 2.370 1.00 98.25 76 THR A N 1
ATOM 606 C CA . THR A 1 76 ? -10.901 -4.761 2.578 1.00 98.25 76 THR A CA 1
ATOM 607 C C . THR A 1 76 ? -11.514 -4.238 1.285 1.00 98.25 76 THR A C 1
ATOM 609 O O . THR A 1 76 ? -12.661 -3.806 1.283 1.00 98.25 76 THR A O 1
ATOM 612 N N . TYR A 1 77 ? -10.754 -4.279 0.189 1.00 96.50 77 TYR A N 1
ATOM 613 C CA . TYR A 1 77 ? -11.103 -3.628 -1.076 1.00 96.50 77 TYR A CA 1
ATOM 614 C C . TYR A 1 77 ? -11.295 -4.606 -2.242 1.00 96.50 77 TYR A C 1
ATOM 616 O O . TYR A 1 77 ? -11.577 -4.168 -3.350 1.00 96.50 77 TYR A O 1
ATOM 624 N N . GLY A 1 78 ? -11.114 -5.913 -2.026 1.00 94.38 78 GLY A N 1
ATOM 625 C CA . GLY A 1 78 ? -11.240 -6.926 -3.080 1.00 94.38 78 GLY A CA 1
ATOM 626 C C . GLY A 1 78 ? -10.083 -6.947 -4.086 1.00 94.38 78 GLY A C 1
ATOM 627 O O . GLY A 1 78 ? -10.196 -7.583 -5.124 1.00 94.38 78 GLY A O 1
ATOM 628 N N . LEU A 1 79 ? -8.969 -6.269 -3.794 1.00 92.19 79 LEU A N 1
ATOM 629 C CA . LEU A 1 79 ? -7.810 -6.180 -4.690 1.00 92.19 79 LEU A CA 1
ATOM 630 C C . LEU A 1 79 ? -7.029 -7.502 -4.692 1.00 92.19 79 LEU A C 1
ATOM 632 O O . LEU A 1 79 ? -6.549 -7.922 -3.637 1.00 92.19 79 LEU A O 1
ATOM 636 N N . SER A 1 80 ? -6.876 -8.155 -5.847 1.00 93.19 80 SER A N 1
ATOM 637 C CA . SER A 1 80 ? -6.041 -9.359 -5.963 1.00 93.19 80 SER A CA 1
ATOM 638 C C . SER A 1 80 ? -4.572 -9.043 -5.650 1.00 93.19 80 SER A C 1
ATOM 640 O O . SER A 1 80 ? -4.126 -7.894 -5.746 1.00 93.19 80 SER A O 1
ATOM 642 N N . LEU A 1 81 ? -3.806 -10.052 -5.223 1.00 93.31 81 LEU A N 1
ATOM 643 C CA . LEU A 1 81 ? -2.375 -9.845 -4.972 1.00 93.31 81 LEU A CA 1
ATOM 644 C C . LEU A 1 81 ? -1.642 -9.622 -6.299 1.00 93.31 81 LEU A C 1
ATOM 646 O O . LEU A 1 81 ? -0.731 -8.807 -6.370 1.00 93.31 81 LEU A O 1
ATOM 650 N N . GLU A 1 82 ? -2.110 -10.289 -7.343 1.00 91.31 82 GLU A N 1
ATOM 651 C CA . GLU A 1 82 ? -1.685 -10.197 -8.730 1.00 91.31 82 GLU A CA 1
ATOM 652 C C . GLU A 1 82 ? -1.828 -8.764 -9.249 1.00 91.31 82 GLU A C 1
ATOM 654 O O . GLU A 1 82 ? -0.875 -8.207 -9.786 1.00 91.31 82 GLU A O 1
ATOM 659 N N . PHE A 1 83 ? -2.959 -8.107 -8.981 1.00 91.44 83 PHE A N 1
ATOM 660 C CA . PHE A 1 83 ? -3.135 -6.694 -9.299 1.00 91.44 83 PHE A CA 1
ATOM 661 C C . PHE A 1 83 ? -2.194 -5.805 -8.477 1.00 91.44 83 PHE A C 1
ATOM 663 O O . PHE A 1 83 ? -1.515 -4.936 -9.022 1.00 91.44 83 PHE A O 1
ATOM 670 N N . LEU A 1 84 ? -2.129 -6.007 -7.156 1.00 93.25 84 LEU A N 1
ATOM 671 C CA . LEU A 1 84 ? -1.311 -5.163 -6.277 1.00 93.25 84 LEU A CA 1
ATOM 672 C C . LEU A 1 84 ? 0.173 -5.201 -6.672 1.00 93.25 84 LEU A C 1
ATOM 674 O O . LEU A 1 84 ? 0.808 -4.146 -6.781 1.00 93.25 84 LEU A O 1
ATOM 678 N N . TYR A 1 85 ? 0.708 -6.396 -6.920 1.00 93.12 85 TYR A N 1
ATOM 679 C CA . TYR A 1 85 ? 2.121 -6.607 -7.225 1.00 93.12 85 TYR A CA 1
ATOM 680 C C . TYR A 1 85 ? 2.453 -6.498 -8.708 1.00 93.12 85 TYR A C 1
ATOM 682 O O . TYR A 1 85 ? 3.482 -5.922 -9.009 1.00 93.12 85 TYR A O 1
ATOM 690 N N . PHE A 1 86 ? 1.603 -6.953 -9.624 1.00 90.19 86 PHE A N 1
ATOM 691 C CA . PHE A 1 86 ? 1.950 -7.058 -11.048 1.00 90.19 86 PHE A CA 1
ATOM 692 C C . PHE A 1 86 ? 1.018 -6.274 -11.975 1.00 90.19 86 PHE A C 1
ATOM 694 O O . PHE A 1 86 ? 1.222 -6.281 -13.181 1.00 90.19 86 PHE A O 1
ATOM 701 N N . GLY A 1 87 ? -0.006 -5.598 -11.446 1.00 87.38 87 GLY A N 1
ATOM 702 C CA . GLY A 1 87 ? -0.968 -4.847 -12.259 1.00 87.38 87 GLY A CA 1
ATOM 703 C C . GLY A 1 87 ? -1.926 -5.718 -13.074 1.00 87.38 87 GLY A C 1
ATOM 704 O O . GLY A 1 87 ? -2.730 -5.177 -13.823 1.00 87.38 87 GLY A O 1
ATOM 705 N N . MET A 1 88 ? -1.888 -7.041 -12.905 1.00 85.56 88 MET A N 1
ATOM 706 C CA . MET A 1 88 ? -2.746 -7.964 -13.644 1.00 85.56 88 MET A CA 1
ATOM 707 C C . MET A 1 88 ? -4.195 -7.857 -13.166 1.00 85.56 88 MET A C 1
ATOM 709 O O . MET A 1 88 ? -4.487 -8.046 -11.983 1.00 85.56 88 MET A O 1
ATOM 713 N N . THR A 1 89 ? -5.100 -7.568 -14.095 1.00 78.25 89 THR A N 1
ATOM 714 C CA . THR A 1 89 ? -6.554 -7.543 -13.869 1.00 78.25 89 THR A CA 1
ATOM 715 C C . THR A 1 89 ? -7.237 -8.865 -14.195 1.00 78.25 89 THR A C 1
ATOM 717 O O . THR A 1 89 ? -8.420 -9.030 -13.900 1.00 78.25 89 THR A O 1
ATOM 720 N N . ASP A 1 90 ? -6.489 -9.793 -14.783 1.00 71.94 90 ASP A N 1
ATOM 721 C CA . ASP A 1 90 ? -7.019 -10.988 -15.419 1.00 71.94 90 ASP A CA 1
ATOM 722 C C . ASP A 1 90 ? -6.734 -12.210 -14.539 1.00 71.94 90 ASP A C 1
ATOM 724 O O . ASP A 1 90 ? -5.697 -12.295 -13.876 1.00 71.94 90 ASP A O 1
ATOM 728 N N . ASP A 1 91 ? -7.676 -13.150 -14.517 1.00 64.94 91 ASP A N 1
ATOM 729 C CA . ASP A 1 91 ? -7.639 -14.316 -13.635 1.00 64.94 91 ASP A CA 1
ATOM 730 C C . ASP A 1 91 ? -6.732 -15.456 -14.135 1.00 64.94 91 ASP A C 1
ATOM 732 O O . ASP A 1 91 ? -6.257 -15.490 -15.274 1.00 64.94 91 ASP A O 1
ATOM 736 N N . LEU A 1 92 ? -6.532 -16.433 -13.240 1.00 65.56 92 LEU A N 1
ATOM 737 C CA . LEU A 1 92 ? -5.763 -17.663 -13.439 1.00 65.56 92 LEU A CA 1
ATOM 738 C C . LEU A 1 92 ? -6.070 -18.334 -14.798 1.00 65.56 92 LEU A C 1
ATOM 740 O O . LEU A 1 92 ? -7.245 -18.500 -15.145 1.00 65.56 92 LEU A O 1
ATOM 744 N N . PRO A 1 93 ? -5.053 -18.827 -15.539 1.00 67.06 93 PRO A N 1
ATOM 745 C CA . PRO A 1 93 ? -5.272 -19.527 -16.798 1.00 67.06 93 PRO A CA 1
ATOM 746 C C . PRO A 1 93 ? -6.311 -20.644 -16.649 1.00 67.06 93 PRO A C 1
ATOM 748 O O . PRO A 1 93 ? -6.152 -21.557 -15.834 1.00 67.06 93 PRO A O 1
ATOM 751 N N . THR A 1 94 ? -7.361 -20.600 -17.474 1.00 62.31 94 THR A N 1
ATOM 752 C CA . THR A 1 94 ? -8.573 -21.438 -17.372 1.00 62.31 94 THR A CA 1
ATOM 753 C C . THR A 1 94 ? -8.294 -22.939 -17.249 1.00 62.31 94 THR A C 1
ATOM 755 O O . THR A 1 94 ? -9.090 -23.676 -16.674 1.00 62.31 94 THR A O 1
ATOM 758 N N . ARG A 1 95 ? -7.160 -23.412 -17.780 1.00 61.12 95 ARG A N 1
ATOM 759 C CA . ARG A 1 95 ? -6.747 -24.817 -17.698 1.00 61.12 95 ARG A CA 1
ATOM 760 C C . ARG A 1 95 ? -6.435 -25.264 -16.267 1.00 61.12 95 ARG A C 1
ATOM 762 O O . ARG A 1 95 ? -6.764 -26.388 -15.928 1.00 61.12 95 ARG A O 1
ATOM 769 N N . ILE A 1 96 ? -5.830 -24.405 -15.446 1.00 70.62 96 ILE A N 1
ATOM 770 C CA . ILE A 1 96 ? -5.468 -24.736 -14.058 1.00 70.62 96 ILE A CA 1
ATOM 771 C C . ILE A 1 96 ? -6.702 -24.649 -13.155 1.00 70.62 96 ILE A C 1
ATOM 773 O O . ILE A 1 96 ? -6.913 -25.524 -12.327 1.00 70.62 96 ILE A O 1
ATOM 777 N N . SER A 1 97 ? -7.566 -23.649 -13.364 1.00 68.06 97 SER A N 1
ATOM 778 C CA . SER A 1 97 ? -8.792 -23.481 -12.568 1.00 68.06 97 SER A CA 1
ATOM 779 C C . SER A 1 97 ? -9.765 -24.661 -12.658 1.00 68.06 97 SER A C 1
ATOM 781 O O . SER A 1 97 ? -10.597 -24.804 -11.773 1.00 68.06 97 SER A O 1
ATOM 783 N N . LYS A 1 98 ? -9.715 -25.463 -13.727 1.00 65.44 98 LYS A N 1
ATOM 784 C CA . LYS A 1 98 ? -10.588 -26.637 -13.894 1.00 65.44 98 LYS A CA 1
ATOM 785 C C . LYS A 1 98 ? -10.098 -27.877 -13.142 1.00 65.44 98 LYS A C 1
ATOM 787 O O . LYS A 1 98 ? -10.855 -28.833 -13.033 1.00 65.44 98 LYS A O 1
ATOM 792 N N . GLU A 1 99 ? -8.854 -27.859 -12.677 1.00 75.81 99 GLU A N 1
ATOM 793 C CA . GLU A 1 99 ? -8.173 -28.988 -12.032 1.00 75.81 99 GLU A CA 1
ATOM 794 C C . GLU A 1 99 ? -7.979 -28.766 -10.513 1.00 75.81 99 GLU A C 1
ATOM 796 O O . GLU A 1 99 ? -7.357 -29.595 -9.850 1.00 75.81 99 GLU A O 1
ATOM 801 N N . LEU A 1 100 ? -8.481 -27.647 -9.966 1.00 60.28 100 LEU A N 1
ATOM 802 C CA . LEU A 1 100 ? -8.507 -27.303 -8.534 1.00 60.28 100 LEU A CA 1
ATOM 803 C C . LEU A 1 100 ? -9.926 -27.447 -7.974 1.00 60.28 100 LEU A C 1
ATOM 805 O O . LEU A 1 100 ? -10.040 -27.874 -6.804 1.00 60.28 100 LEU A O 1
#

Mean predicted aligned error: 8.74 Å

Solvent-accessible surface area (backbone atoms only — not comparable to full-atom values): 5762 Å² total; per-residue (Å²): 145,86,87,58,80,74,70,50,55,63,54,55,61,63,47,48,56,76,46,44,69,40,47,60,28,30,7,50,52,53,46,50,52,35,56,75,71,70,46,54,70,52,57,55,19,46,73,35,76,38,51,42,83,64,42,48,37,24,49,65,43,78,38,73,78,48,69,72,57,51,53,30,41,22,74,62,71,72,48,51,69,54,31,55,40,40,45,46,90,72,77,77,62,71,77,58,69,76,79,111

Foldseek 3Di:
DPDCPVVVVVVVVVVLQVPAQQLQSLLCLLVVLCVVVVHDLQRLQVLLVHGSVRRVCSNVSVDHDDPVSLVSNCVRPVDDPCCNRRVDPDDDDPVVVVVD